Protein AF-A0A1B6VIF0-F1 (afdb_monomer_lite)

Sequence (160 aa):
MAENRFDPKDIKILSDILALVLAEPSGSAQNALEALRLRAKRNNLSGGALKNLFASLAADTGRQNAADREKQFRQRISELERELRQTQGHLRSAQGALSHTQMESRALMTEIATQRAQRPWRYITIAFGISAGLLLGIATSQFYHSLTDRPPIDRSVYFR

Structure (mmCIF, N/CA/C/O backbone):
data_AF-A0A1B6VIF0-F1
#
_entry.id   AF-A0A1B6VIF0-F1
#
loop_
_atom_site.group_PDB
_atom_site.id
_atom_site.type_symbol
_atom_site.label_atom_id
_atom_site.label_alt_id
_atom_site.label_comp_id
_atom_site.label_asym_id
_atom_site.label_entity_id
_atom_site.label_seq_id
_atom_site.pdbx_PDB_ins_code
_atom_site.Cartn_x
_atom_site.Cartn_y
_atom_site.Cartn_z
_atom_site.occupancy
_atom_site.B_iso_or_equiv
_atom_site.auth_seq_id
_atom_site.auth_comp_id
_atom_site.auth_asym_id
_atom_site.auth_atom_id
_atom_site.pdbx_PDB_model_num
ATOM 1 N N . MET A 1 1 ? -16.147 -22.220 23.103 1.00 34.97 1 MET A N 1
ATOM 2 C CA . MET A 1 1 ? -15.493 -20.960 23.513 1.00 34.97 1 MET A CA 1
ATOM 3 C C . MET A 1 1 ? -16.608 -19.980 23.823 1.00 34.97 1 MET A C 1
ATOM 5 O O . MET A 1 1 ? -17.358 -19.660 22.915 1.00 34.97 1 MET A O 1
ATOM 9 N N . ALA A 1 2 ? -16.827 -19.659 25.099 1.00 37.06 2 ALA A N 1
ATOM 10 C CA . ALA A 1 2 ? -17.984 -18.872 25.518 1.00 37.06 2 ALA A CA 1
ATOM 11 C C . ALA A 1 2 ? -17.826 -17.418 25.053 1.00 37.06 2 ALA A C 1
ATOM 13 O O . ALA A 1 2 ? -16.848 -16.751 25.392 1.00 37.06 2 ALA A O 1
ATOM 14 N N . GLU A 1 3 ? -18.779 -16.961 24.248 1.00 44.59 3 GLU A N 1
ATOM 15 C CA . GLU A 1 3 ? -18.931 -15.582 23.805 1.00 44.59 3 GLU A CA 1
ATOM 16 C C . GLU A 1 3 ? -19.293 -14.720 25.018 1.00 44.59 3 GLU A C 1
ATOM 18 O O . GLU A 1 3 ? -20.454 -14.527 25.353 1.00 44.59 3 GLU A O 1
ATOM 23 N N . ASN A 1 4 ? -18.269 -14.246 25.726 1.00 50.25 4 ASN A N 1
ATOM 24 C CA . ASN A 1 4 ? -18.413 -13.382 26.892 1.00 50.25 4 ASN A CA 1
ATOM 25 C C . ASN A 1 4 ? -18.636 -11.929 26.439 1.00 50.25 4 ASN A C 1
ATOM 27 O O . ASN A 1 4 ? -17.885 -11.032 26.819 1.00 50.25 4 ASN A O 1
ATOM 31 N N . ARG A 1 5 ? -19.619 -11.706 25.556 1.00 59.06 5 ARG A N 1
ATOM 32 C CA . ARG A 1 5 ? -20.123 -10.356 25.293 1.00 59.06 5 ARG A CA 1
ATOM 33 C C . ARG A 1 5 ? -20.908 -9.924 26.520 1.00 59.06 5 ARG A C 1
ATOM 35 O O . ARG A 1 5 ? -21.756 -10.671 27.000 1.00 59.06 5 ARG A O 1
ATOM 42 N N . PHE A 1 6 ? -20.614 -8.735 27.026 1.00 62.50 6 PHE A N 1
ATOM 43 C CA . PHE A 1 6 ? -21.397 -8.141 28.101 1.00 62.50 6 PHE A CA 1
ATOM 44 C C . PHE A 1 6 ? -22.871 -8.076 27.733 1.00 62.50 6 PHE A C 1
ATOM 46 O O . PHE A 1 6 ? -23.210 -7.687 26.611 1.00 62.50 6 PHE A O 1
ATOM 53 N N . ASP A 1 7 ? -23.739 -8.388 28.696 1.00 74.94 7 ASP A N 1
ATOM 54 C CA . ASP A 1 7 ? -25.146 -8.050 28.557 1.00 74.94 7 ASP A CA 1
ATOM 55 C C . ASP A 1 7 ? -25.237 -6.511 28.503 1.00 74.94 7 ASP A C 1
ATOM 57 O O . ASP A 1 7 ? -24.747 -5.830 29.414 1.00 74.94 7 ASP A O 1
ATOM 61 N N . PRO A 1 8 ? -25.827 -5.916 27.451 1.00 75.38 8 PRO A N 1
ATOM 62 C CA . PRO A 1 8 ? -26.030 -4.470 27.370 1.00 75.38 8 PRO A CA 1
ATOM 63 C C . PRO A 1 8 ? -26.764 -3.895 28.593 1.00 75.38 8 PRO A C 1
ATOM 65 O O . PRO A 1 8 ? -26.621 -2.708 28.895 1.00 75.38 8 PRO A O 1
ATOM 68 N N . LYS A 1 9 ? -27.515 -4.722 29.332 1.00 77.38 9 LYS A N 1
ATOM 69 C CA . LYS A 1 9 ? -28.120 -4.343 30.613 1.00 77.38 9 LYS A CA 1
ATOM 70 C C . LYS A 1 9 ? -27.078 -4.031 31.689 1.00 77.38 9 LYS A C 1
ATOM 72 O O . LYS A 1 9 ? -27.243 -3.038 32.393 1.00 77.38 9 LYS A O 1
ATOM 77 N N . ASP A 1 10 ? -26.002 -4.806 31.787 1.00 76.12 10 ASP A N 1
ATOM 78 C CA . ASP A 1 10 ? -24.970 -4.632 32.818 1.00 76.12 10 ASP A CA 1
ATOM 79 C C . ASP A 1 10 ? -24.153 -3.360 32.583 1.00 76.12 10 ASP A C 1
ATOM 81 O O . ASP A 1 10 ? -23.904 -2.595 33.516 1.00 76.12 10 ASP A O 1
ATOM 85 N N . ILE A 1 11 ? -23.809 -3.083 31.319 1.00 79.75 11 ILE A N 1
ATOM 86 C CA . ILE A 1 11 ? -23.144 -1.833 30.924 1.00 79.75 11 ILE A CA 1
ATOM 87 C C . ILE A 1 11 ? -24.036 -0.640 31.268 1.00 79.75 11 ILE A C 1
ATOM 89 O O . ILE A 1 11 ? -23.571 0.321 31.876 1.00 79.75 11 ILE A O 1
ATOM 93 N N . LYS A 1 12 ? -25.332 -0.719 30.947 1.00 81.12 12 LYS A N 1
ATOM 94 C CA . LYS A 1 12 ? -26.293 0.343 31.258 1.00 81.12 12 LYS A CA 1
ATOM 95 C C . LYS A 1 12 ? -26.394 0.608 32.759 1.00 81.12 12 LYS A C 1
ATOM 97 O O . LYS A 1 12 ? -26.412 1.764 33.169 1.00 81.12 12 LYS A O 1
ATOM 102 N N . ILE A 1 13 ? -26.430 -0.440 33.583 1.00 79.38 13 ILE A N 1
ATOM 103 C CA . ILE A 1 13 ? -26.477 -0.289 35.042 1.00 79.38 13 ILE A CA 1
ATOM 104 C C . ILE A 1 13 ? -25.197 0.381 35.561 1.00 79.38 13 ILE A C 1
ATOM 106 O O . ILE A 1 13 ? -25.278 1.268 36.410 1.00 79.38 13 ILE A O 1
ATOM 110 N N . LEU A 1 14 ? -24.029 0.011 35.030 1.00 76.19 14 LEU A N 1
ATOM 111 C CA . LEU A 1 14 ? -22.747 0.617 35.397 1.00 76.19 14 LEU A CA 1
ATOM 112 C C . LEU A 1 14 ? -22.680 2.103 35.010 1.00 76.19 14 LEU A C 1
ATOM 114 O O . LEU A 1 14 ? -22.267 2.934 35.818 1.00 76.19 14 LEU A O 1
ATOM 118 N N . SER A 1 15 ? -23.123 2.437 33.796 1.00 78.81 15 SER A N 1
ATOM 119 C CA . SER A 1 15 ? -23.189 3.810 33.291 1.00 78.81 15 SER A CA 1
ATOM 120 C C . SER A 1 15 ? -24.155 4.676 34.097 1.00 78.81 15 SER A C 1
ATOM 122 O O . SER A 1 15 ? -23.791 5.790 34.460 1.00 78.81 15 SER A O 1
ATOM 124 N N . ASP A 1 16 ? -25.340 4.164 34.440 1.00 80.69 16 ASP A N 1
ATOM 125 C CA . ASP A 1 16 ? -26.314 4.860 35.292 1.00 80.69 16 ASP A CA 1
ATOM 126 C C . ASP A 1 16 ? -25.740 5.150 36.689 1.00 80.69 16 ASP A C 1
ATOM 128 O O . ASP A 1 16 ? -25.947 6.229 37.243 1.00 80.69 16 ASP A O 1
ATOM 132 N N . ILE A 1 17 ? -25.021 4.184 37.269 1.00 77.94 17 ILE A N 1
ATOM 133 C CA . ILE A 1 17 ? -24.387 4.323 38.584 1.00 77.94 17 ILE A CA 1
ATOM 134 C C . ILE A 1 17 ? -23.262 5.366 38.541 1.00 77.94 17 ILE A C 1
ATOM 136 O O . ILE A 1 17 ? -23.188 6.216 39.425 1.00 77.94 17 ILE A O 1
ATOM 140 N N . LEU A 1 18 ? -22.406 5.333 37.516 1.00 78.12 18 LEU A N 1
ATOM 141 C CA . LEU A 1 18 ? -21.332 6.314 37.338 1.00 78.12 18 LEU A CA 1
ATOM 142 C C . LEU A 1 18 ? -21.881 7.721 37.086 1.00 78.12 18 LEU A C 1
ATOM 144 O O . LEU A 1 18 ? -21.399 8.670 37.694 1.00 78.12 18 LEU A O 1
ATOM 148 N N . ALA A 1 19 ? -22.904 7.856 36.239 1.00 82.19 19 ALA A N 1
ATOM 149 C CA . ALA A 1 19 ? -23.535 9.139 35.940 1.00 82.19 19 ALA A CA 1
ATOM 150 C C . ALA A 1 19 ? -24.130 9.789 37.195 1.00 82.19 19 ALA A C 1
ATOM 152 O O . ALA A 1 19 ? -23.977 10.989 37.393 1.00 82.19 19 ALA A O 1
ATOM 153 N N . LEU A 1 20 ? -24.750 8.991 38.067 1.00 75.69 20 LEU A N 1
ATOM 154 C CA . LEU A 1 20 ? -25.273 9.454 39.350 1.00 75.69 20 LEU A CA 1
ATOM 155 C C . LEU A 1 20 ? -24.157 9.972 40.267 1.00 75.69 20 LEU A C 1
ATOM 157 O O . LEU A 1 20 ? -24.277 11.045 40.844 1.00 75.69 20 LEU A O 1
ATOM 161 N N . VAL A 1 21 ? -23.052 9.229 40.362 1.00 74.75 21 VAL A N 1
ATOM 162 C CA . VAL A 1 21 ? -21.887 9.620 41.171 1.00 74.75 21 VAL A CA 1
ATOM 163 C C . VAL A 1 21 ? -21.220 10.889 40.635 1.00 74.75 21 VAL A C 1
ATOM 165 O O . VAL A 1 21 ? -20.750 11.702 41.420 1.00 74.75 21 VAL A O 1
ATOM 168 N N . LEU A 1 22 ? -21.188 11.068 39.313 1.00 72.62 22 LEU A N 1
ATOM 169 C CA . LEU A 1 22 ? -20.642 12.256 38.649 1.00 72.62 22 LEU A CA 1
ATOM 170 C C . LEU A 1 22 ? -21.572 13.478 38.718 1.00 72.62 22 LEU A C 1
ATOM 172 O O . LEU A 1 22 ? -21.087 14.602 38.619 1.00 72.62 22 LEU A O 1
ATOM 176 N N . ALA A 1 23 ? -22.883 13.274 38.858 1.00 75.38 23 ALA A N 1
ATOM 177 C CA . ALA A 1 23 ? -23.870 14.349 38.957 1.00 75.38 23 ALA A CA 1
ATOM 178 C C . ALA A 1 23 ? -23.936 14.982 40.358 1.00 75.38 23 ALA A C 1
ATOM 180 O O . ALA A 1 23 ? -24.406 16.112 40.494 1.00 75.38 23 ALA A O 1
ATOM 181 N N . GLU A 1 24 ? -23.478 14.276 41.394 1.00 77.50 24 GLU A N 1
ATOM 182 C CA . GLU A 1 24 ? -23.502 14.775 42.766 1.00 77.50 24 GLU A CA 1
ATOM 183 C C . GLU A 1 24 ? -22.387 15.826 42.982 1.00 77.50 24 GLU A C 1
ATOM 185 O O . GLU A 1 24 ? -21.224 15.570 42.651 1.00 77.50 24 GLU A O 1
ATOM 190 N N . PRO A 1 25 ? -22.687 17.015 43.542 1.00 71.06 25 PRO A N 1
ATOM 191 C CA . PRO A 1 25 ? -21.683 18.055 43.751 1.00 71.06 25 PRO A CA 1
ATOM 192 C C . PRO A 1 25 ? -20.569 17.593 44.703 1.00 71.06 25 PRO A C 1
ATOM 194 O O . PRO A 1 25 ? -20.808 16.917 45.711 1.00 71.06 25 PRO A O 1
ATOM 197 N N . SER A 1 26 ? -19.330 17.988 44.391 1.00 61.62 26 SER A N 1
ATOM 198 C CA . SER A 1 26 ? -18.125 17.641 45.150 1.00 61.62 26 SER A CA 1
ATOM 199 C C . SER A 1 26 ? -18.260 18.064 46.619 1.00 61.62 26 SER A C 1
ATOM 201 O O . SER A 1 26 ? -18.170 19.247 46.938 1.00 61.62 26 SER A O 1
ATOM 203 N N . GLY A 1 27 ? -18.508 17.093 47.502 1.00 6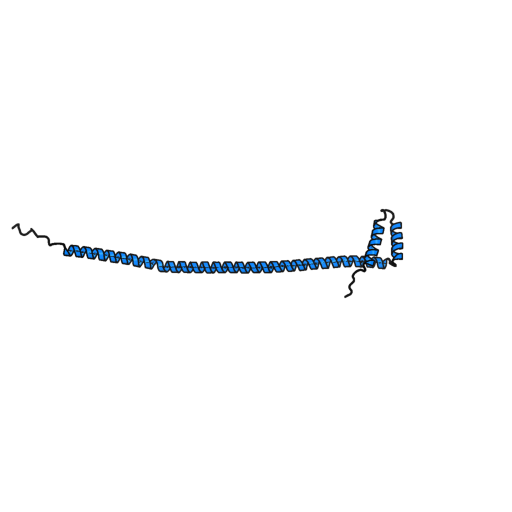4.44 27 GLY A N 1
ATOM 204 C CA . GLY A 1 27 ? -18.755 17.309 48.934 1.00 64.44 27 GLY A CA 1
ATOM 205 C C . GLY A 1 27 ? -19.833 16.398 49.533 1.00 64.44 27 GLY A C 1
ATOM 206 O O . GLY A 1 27 ? -19.830 16.178 50.740 1.00 64.44 27 GLY A O 1
ATOM 207 N N . SER A 1 28 ? -20.703 15.800 48.708 1.00 71.12 28 SER A N 1
ATOM 208 C CA . SER A 1 28 ? -21.812 14.939 49.159 1.00 71.12 28 SER A CA 1
ATOM 209 C C . SER A 1 28 ? -21.561 13.439 48.926 1.00 71.12 28 SER A C 1
ATOM 211 O O . SER A 1 28 ? -22.401 12.701 48.409 1.00 71.12 28 SER A O 1
ATOM 213 N N . ALA A 1 29 ? -20.374 12.955 49.309 1.00 71.12 29 ALA A N 1
ATOM 214 C CA . ALA A 1 29 ? -20.000 11.545 49.140 1.00 71.12 29 ALA A CA 1
ATOM 215 C C . ALA A 1 29 ? -20.984 10.580 49.832 1.00 71.12 29 ALA A C 1
ATOM 217 O O . ALA A 1 29 ? -21.199 9.465 49.359 1.00 71.12 29 ALA A O 1
ATOM 218 N N . GLN A 1 30 ? -21.619 11.028 50.919 1.00 75.06 30 GLN A N 1
ATOM 219 C CA . GLN A 1 30 ? -22.608 10.252 51.662 1.00 75.06 30 GLN A CA 1
ATOM 220 C C . GLN A 1 30 ? -23.899 10.027 50.861 1.00 75.06 30 GLN A C 1
ATOM 222 O O . GLN A 1 30 ? -24.348 8.885 50.760 1.00 75.06 30 GLN A O 1
ATOM 227 N N . ASN A 1 31 ? -24.451 11.074 50.234 1.00 77.19 31 ASN A N 1
ATOM 228 C CA . ASN A 1 31 ? -25.663 10.954 49.415 1.00 77.19 31 ASN A CA 1
ATOM 229 C C . ASN A 1 31 ? -25.394 10.124 48.160 1.00 77.19 31 ASN A C 1
ATOM 231 O O . ASN A 1 31 ? -26.187 9.245 47.821 1.00 77.19 31 ASN A O 1
ATOM 235 N N . ALA A 1 32 ? -24.240 10.339 47.519 1.00 76.25 32 ALA A N 1
ATOM 236 C CA . ALA A 1 32 ? -23.826 9.551 46.364 1.00 76.25 32 ALA A CA 1
ATOM 237 C C . ALA A 1 32 ? -23.731 8.057 46.715 1.00 76.25 32 ALA A C 1
ATOM 239 O O . ALA A 1 32 ? -24.225 7.218 45.962 1.00 76.25 32 ALA A O 1
ATOM 240 N N . LEU A 1 33 ? -23.152 7.715 47.875 1.00 76.88 33 LEU A N 1
ATOM 241 C CA . LEU A 1 33 ? -23.022 6.335 48.349 1.00 76.88 33 LEU A CA 1
ATOM 242 C C . LEU A 1 33 ? -24.383 5.704 48.676 1.00 76.88 33 LEU A C 1
ATOM 244 O O . LEU A 1 33 ? -24.621 4.542 48.339 1.00 76.88 33 LEU A O 1
ATOM 248 N N . GLU A 1 34 ? -25.277 6.445 49.329 1.00 81.88 34 GLU A N 1
ATOM 249 C CA . GLU A 1 34 ? -26.619 5.970 49.668 1.00 81.88 34 GLU A CA 1
ATOM 250 C C . GLU A 1 34 ? -27.450 5.706 48.407 1.00 81.88 34 GLU A C 1
ATOM 252 O O . GLU A 1 34 ? -28.064 4.642 48.272 1.00 81.88 34 GLU A O 1
ATOM 257 N N . ALA A 1 35 ? -27.379 6.608 47.429 1.00 79.50 35 ALA A N 1
ATOM 258 C CA . ALA A 1 35 ? -28.050 6.459 46.148 1.00 79.50 35 ALA A CA 1
ATOM 259 C C . ALA A 1 35 ? -27.473 5.283 45.330 1.00 79.50 35 ALA A C 1
ATOM 261 O O . ALA A 1 35 ? -28.229 4.488 44.758 1.00 79.50 35 ALA A O 1
ATOM 262 N N . LEU A 1 36 ? -26.149 5.085 45.369 1.00 79.69 36 LEU A N 1
ATOM 263 C CA . LEU A 1 36 ? -25.458 3.898 44.847 1.00 79.69 36 LEU A CA 1
ATOM 264 C C . LEU A 1 36 ? -25.994 2.611 45.476 1.00 79.69 36 LEU A C 1
ATOM 266 O O . LEU A 1 36 ? -26.321 1.651 44.776 1.00 79.69 36 LEU A O 1
ATOM 270 N N . ARG A 1 37 ? -26.112 2.590 46.806 1.00 81.44 37 ARG A N 1
ATOM 271 C CA . ARG A 1 37 ? -26.553 1.424 47.579 1.00 81.44 37 ARG A CA 1
ATOM 272 C C . ARG A 1 37 ? -28.015 1.088 47.290 1.00 81.44 37 ARG A C 1
ATOM 274 O O . ARG A 1 37 ? -28.344 -0.084 47.101 1.00 81.44 37 ARG A O 1
ATOM 281 N N . LEU A 1 38 ? -28.874 2.103 47.184 1.00 84.44 38 LEU A N 1
ATOM 282 C CA . LEU A 1 38 ? -30.279 1.966 46.799 1.00 84.44 38 LEU A CA 1
ATOM 283 C C . LEU A 1 38 ? -30.416 1.384 45.383 1.00 84.44 38 LEU A C 1
ATOM 285 O O . LEU A 1 38 ? -31.201 0.461 45.153 1.00 84.44 38 LEU A O 1
ATOM 289 N N . ARG A 1 39 ? -29.620 1.883 44.431 1.00 79.62 39 ARG A N 1
ATOM 290 C CA . ARG A 1 39 ? -29.624 1.428 43.034 1.00 79.62 39 ARG A CA 1
ATOM 291 C C . ARG A 1 39 ? -29.068 0.011 42.892 1.00 79.62 39 ARG A C 1
ATOM 293 O O . ARG A 1 39 ? -29.646 -0.789 42.160 1.00 79.62 39 ARG A O 1
ATOM 300 N N . ALA A 1 40 ? -27.999 -0.320 43.612 1.00 81.94 40 ALA A N 1
ATOM 301 C CA . ALA A 1 40 ? -27.443 -1.669 43.656 1.00 81.94 40 ALA A CA 1
ATOM 302 C C . ALA A 1 40 ? -28.461 -2.665 44.232 1.00 81.94 40 ALA A C 1
ATOM 304 O O . ALA A 1 40 ? -28.701 -3.710 43.633 1.00 81.94 40 ALA A O 1
ATOM 305 N N . LYS A 1 41 ? -29.152 -2.294 45.320 1.00 84.62 41 LYS A N 1
ATOM 306 C CA . LYS A 1 41 ? -30.228 -3.099 45.918 1.00 84.62 41 LYS A CA 1
ATOM 307 C C . LYS A 1 41 ? -31.393 -3.316 44.948 1.00 84.62 41 LYS A C 1
ATOM 309 O O . LYS A 1 41 ? -31.861 -4.439 44.810 1.00 84.62 41 LYS A O 1
ATOM 314 N N . ARG A 1 42 ? -31.825 -2.272 44.231 1.00 86.12 42 ARG A N 1
ATOM 315 C CA . ARG A 1 42 ? -32.886 -2.361 43.210 1.00 86.12 42 ARG A CA 1
ATOM 316 C C . ARG A 1 42 ? -32.524 -3.299 42.051 1.00 86.12 42 ARG A C 1
ATOM 318 O O . ARG A 1 42 ? -33.421 -3.883 41.455 1.00 86.12 42 ARG A O 1
ATOM 325 N N . ASN A 1 43 ? -31.236 -3.441 41.743 1.00 82.06 43 ASN A N 1
ATOM 326 C CA . ASN A 1 43 ? -30.738 -4.307 40.673 1.00 82.06 43 ASN A CA 1
ATOM 327 C C . ASN A 1 43 ? -30.135 -5.630 41.186 1.00 82.06 43 ASN A C 1
ATOM 329 O O . ASN A 1 43 ? -29.500 -6.335 40.411 1.00 82.06 43 ASN A O 1
ATOM 333 N N . ASN A 1 44 ? -30.313 -5.979 42.469 1.00 83.75 44 ASN A N 1
ATOM 334 C CA . ASN A 1 44 ? -29.732 -7.177 43.099 1.00 83.75 44 ASN A CA 1
ATOM 335 C C . ASN A 1 44 ? -28.206 -7.323 42.909 1.00 83.75 44 ASN A C 1
ATOM 337 O O . ASN A 1 44 ? -27.674 -8.432 42.860 1.00 83.75 44 ASN A O 1
ATOM 341 N N . LEU A 1 45 ? -27.484 -6.205 42.822 1.00 81.44 45 LEU A N 1
ATOM 342 C CA . LEU A 1 45 ? -26.034 -6.192 42.645 1.00 81.44 45 LEU A CA 1
ATOM 343 C C . LEU A 1 45 ? -25.323 -6.118 43.997 1.00 81.44 45 LEU A C 1
ATOM 345 O O . LEU A 1 45 ? -25.522 -5.188 44.779 1.00 81.44 45 LEU A O 1
ATOM 349 N N . SER A 1 46 ? -24.454 -7.094 44.260 1.00 83.62 46 SER A N 1
ATOM 3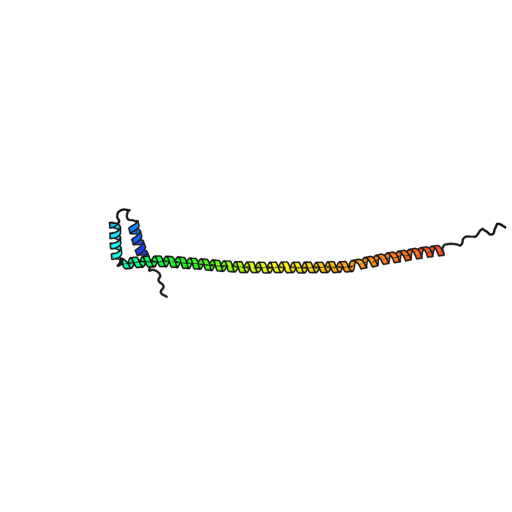50 C CA . SER A 1 46 ? -23.543 -7.074 45.406 1.00 83.62 46 SER A CA 1
ATOM 351 C C . SER A 1 46 ? -22.253 -6.320 45.070 1.00 83.62 46 SER A C 1
ATOM 353 O O . SER A 1 46 ? -21.873 -6.205 43.905 1.00 83.62 46 SER A O 1
ATOM 355 N N . GLY A 1 47 ? -21.524 -5.848 46.088 1.00 80.50 47 GLY A N 1
ATOM 356 C CA . GLY A 1 47 ? -20.230 -5.182 45.876 1.00 80.50 47 GLY A CA 1
ATOM 357 C C . GLY A 1 47 ? -19.201 -6.069 45.157 1.00 80.50 47 GLY A C 1
ATOM 358 O O . GLY A 1 47 ? -18.433 -5.580 44.332 1.00 80.50 47 GLY A O 1
ATOM 359 N N . GLY A 1 48 ? -19.231 -7.385 45.404 1.00 82.69 48 GLY A N 1
ATOM 360 C CA . GLY A 1 48 ? -18.396 -8.356 44.691 1.00 82.69 48 GLY A CA 1
ATOM 361 C C . GLY A 1 48 ? -18.792 -8.513 43.220 1.00 82.69 48 GLY A C 1
ATOM 362 O O . GLY A 1 48 ? -17.922 -8.517 42.352 1.00 82.69 48 GLY A O 1
ATOM 363 N N . ALA A 1 49 ? -20.096 -8.564 42.926 1.00 81.94 49 ALA A N 1
ATOM 364 C CA . ALA A 1 49 ? -20.594 -8.603 41.552 1.00 81.94 49 ALA A CA 1
ATOM 365 C C . ALA A 1 49 ? -20.199 -7.334 40.782 1.00 81.94 49 ALA A C 1
ATOM 367 O O . ALA A 1 49 ? -19.687 -7.417 39.671 1.00 81.94 49 ALA A O 1
ATOM 368 N N . LEU A 1 50 ? -20.339 -6.168 41.412 1.00 81.56 50 LEU A N 1
ATOM 369 C CA . LEU A 1 50 ? -19.996 -4.874 40.826 1.00 81.56 50 LEU A CA 1
ATOM 370 C C . LEU A 1 50 ? -18.492 -4.765 40.518 1.00 81.56 50 LEU A C 1
ATOM 372 O O . LEU A 1 50 ? -18.108 -4.344 39.428 1.00 81.56 50 LEU A O 1
ATOM 376 N N . LYS A 1 51 ? -17.630 -5.236 41.431 1.00 84.00 51 LYS A N 1
ATOM 377 C CA . LYS A 1 51 ? -16.178 -5.334 41.205 1.00 84.00 51 LYS A CA 1
ATOM 378 C C . LYS A 1 51 ? -15.842 -6.243 40.020 1.00 84.00 51 LYS A C 1
ATOM 380 O O . LYS A 1 51 ? -14.986 -5.894 39.210 1.00 84.00 51 LYS A O 1
ATOM 385 N N . ASN A 1 52 ? -16.516 -7.386 39.909 1.00 83.56 52 ASN A N 1
ATOM 386 C CA . ASN A 1 52 ? -16.299 -8.328 38.813 1.00 83.56 52 ASN A CA 1
ATOM 387 C C . ASN A 1 52 ? -16.754 -7.754 37.464 1.00 83.56 52 ASN A C 1
ATOM 389 O O . ASN A 1 52 ? -16.058 -7.949 36.471 1.00 83.56 52 ASN A O 1
ATOM 393 N N . LEU A 1 53 ? -17.854 -6.994 37.431 1.00 82.50 53 LEU A N 1
ATOM 394 C CA . LEU A 1 53 ? -18.304 -6.285 36.228 1.00 82.50 53 LEU A CA 1
ATOM 395 C C . LEU A 1 53 ? -17.261 -5.265 35.756 1.00 82.50 53 LEU A C 1
ATOM 397 O O . LEU A 1 53 ? -16.888 -5.278 34.585 1.00 82.50 53 LEU A O 1
ATOM 401 N N . PHE A 1 54 ? -16.716 -4.449 36.664 1.00 82.44 54 PHE A N 1
ATOM 402 C CA . PHE A 1 54 ? -15.639 -3.506 36.335 1.00 82.44 54 PHE A CA 1
ATOM 403 C C . PHE A 1 54 ? -14.356 -4.205 35.866 1.00 82.44 54 PHE A C 1
ATOM 405 O O . PHE A 1 54 ? -13.767 -3.800 34.863 1.00 82.44 54 PHE A O 1
ATOM 412 N N . ALA A 1 55 ? -13.925 -5.258 36.566 1.00 84.12 55 ALA A N 1
ATOM 413 C CA . ALA A 1 55 ? -12.723 -6.011 36.210 1.00 84.12 55 ALA A CA 1
ATOM 414 C C . ALA A 1 55 ? -12.859 -6.674 34.832 1.00 84.12 55 ALA A C 1
ATO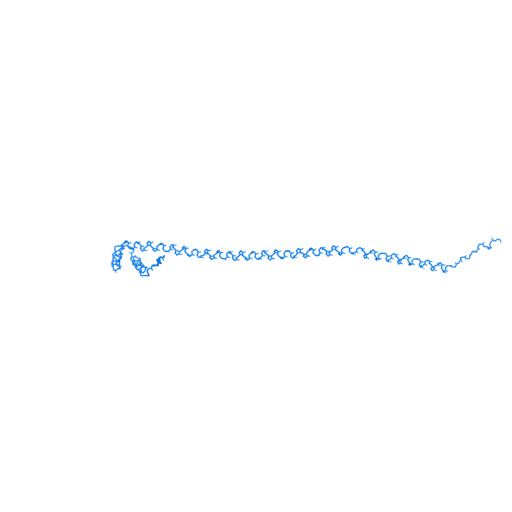M 416 O O . ALA A 1 55 ? -11.933 -6.636 34.020 1.00 84.12 55 ALA A O 1
ATOM 417 N N . SER A 1 56 ? -14.035 -7.235 34.551 1.00 80.88 56 SER A N 1
ATOM 418 C CA . SER A 1 56 ? -14.352 -7.809 33.251 1.00 80.88 56 SER A CA 1
ATOM 419 C C . SER A 1 56 ? -14.340 -6.722 32.169 1.00 80.88 56 SER A C 1
ATOM 421 O O . SER A 1 56 ? -13.786 -6.943 31.093 1.00 80.88 56 SER A O 1
ATOM 423 N N . LEU A 1 57 ? -14.944 -5.551 32.425 1.00 79.06 57 LEU A N 1
ATOM 424 C CA . LEU A 1 57 ? -15.065 -4.480 31.428 1.00 79.06 57 LEU A CA 1
ATOM 425 C C . LEU A 1 57 ? -13.685 -3.945 31.034 1.00 79.06 57 LEU A C 1
ATOM 427 O O . LEU A 1 57 ? -13.394 -3.786 29.853 1.00 79.06 57 LEU A O 1
ATOM 431 N N . ALA A 1 58 ? -12.801 -3.748 32.016 1.00 78.75 58 ALA A N 1
ATOM 432 C CA . ALA A 1 58 ? -11.416 -3.355 31.770 1.00 78.75 58 ALA A CA 1
ATOM 433 C C . ALA A 1 58 ? -10.656 -4.391 30.919 1.00 78.75 58 ALA A C 1
ATOM 435 O O . ALA A 1 58 ? -9.902 -4.023 30.015 1.00 78.75 58 ALA A O 1
ATOM 436 N N . ALA A 1 59 ? -10.873 -5.685 31.177 1.00 80.12 59 ALA A N 1
ATOM 437 C CA . ALA A 1 59 ? -10.252 -6.758 30.408 1.00 80.12 59 ALA A CA 1
ATOM 438 C C . ALA A 1 59 ? -10.751 -6.803 28.953 1.00 80.12 59 ALA A C 1
ATOM 440 O O . ALA A 1 59 ? -9.958 -7.054 28.044 1.00 80.12 59 ALA A O 1
ATOM 441 N N . ASP A 1 60 ? -12.036 -6.537 28.715 1.00 76.31 60 ASP A N 1
ATOM 442 C CA . ASP A 1 60 ? -12.610 -6.549 27.368 1.00 76.31 60 ASP A CA 1
ATOM 443 C C . ASP A 1 60 ? -12.177 -5.345 26.532 1.00 76.31 60 ASP A C 1
ATOM 445 O O . ASP A 1 60 ? -11.769 -5.523 25.388 1.00 76.31 60 ASP A O 1
ATOM 449 N N . THR A 1 61 ? -12.111 -4.145 27.118 1.00 75.81 61 THR A N 1
ATOM 450 C CA . THR A 1 61 ? -11.507 -2.978 26.453 1.00 75.81 61 THR A CA 1
ATOM 451 C C . THR A 1 61 ? -10.065 -3.278 26.025 1.00 75.81 61 THR A C 1
ATOM 453 O O . THR A 1 61 ? -9.647 -2.935 24.919 1.00 75.81 61 THR A O 1
ATOM 456 N N . GLY A 1 62 ? -9.303 -3.992 26.862 1.00 77.69 62 GLY A N 1
ATOM 457 C CA . GLY A 1 62 ? -7.964 -4.473 26.514 1.00 77.69 62 GLY A CA 1
ATOM 458 C C . GLY A 1 62 ? -7.950 -5.436 25.319 1.00 77.69 62 GLY A C 1
ATOM 459 O O . GLY A 1 62 ? -7.081 -5.321 24.451 1.00 77.69 62 GLY A O 1
ATOM 460 N N . ARG A 1 63 ? -8.924 -6.353 25.239 1.00 78.94 63 ARG A N 1
ATOM 461 C CA . ARG A 1 63 ? -9.068 -7.317 24.132 1.00 78.94 63 ARG A CA 1
ATOM 462 C C . ARG A 1 63 ? -9.516 -6.660 22.833 1.00 78.94 63 ARG A C 1
ATOM 464 O O . ARG A 1 63 ? -8.943 -6.973 21.794 1.00 78.94 63 ARG A O 1
ATOM 471 N N . GLN A 1 64 ? -10.476 -5.740 22.881 1.00 77.81 64 GLN A N 1
ATOM 472 C CA . GLN A 1 64 ? -10.931 -4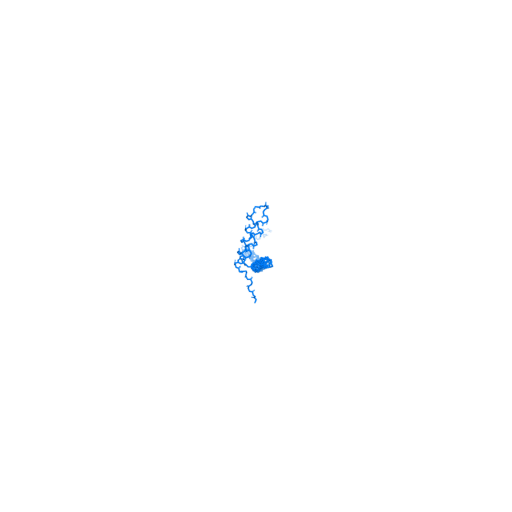.984 21.711 1.00 77.81 64 GLN A CA 1
ATOM 473 C C . GLN A 1 64 ? -9.771 -4.173 21.116 1.00 77.81 64 GLN A C 1
ATOM 475 O O . GLN A 1 64 ? -9.440 -4.329 19.943 1.00 77.81 64 GLN A O 1
ATOM 480 N N . ASN A 1 65 ? -9.030 -3.452 21.963 1.00 82.94 65 ASN A N 1
ATOM 481 C CA . ASN A 1 65 ? -7.838 -2.711 21.545 1.00 82.94 65 ASN A CA 1
ATOM 482 C C . ASN A 1 65 ? -6.719 -3.611 20.991 1.00 82.94 65 ASN A C 1
ATOM 484 O O . ASN A 1 65 ? -5.907 -3.171 20.176 1.00 82.94 65 ASN A O 1
ATOM 488 N N . ALA A 1 66 ? -6.596 -4.853 21.465 1.00 82.81 66 ALA A N 1
ATOM 489 C CA . ALA A 1 66 ? -5.639 -5.814 20.919 1.00 82.81 66 ALA A CA 1
ATOM 490 C C . ALA A 1 66 ? -6.090 -6.345 19.550 1.00 82.81 66 ALA A C 1
ATOM 492 O O . ALA A 1 66 ? -5.285 -6.380 18.622 1.00 82.81 66 ALA A O 1
ATOM 493 N N . ALA A 1 67 ? -7.372 -6.685 19.405 1.00 84.50 67 ALA A N 1
ATOM 494 C CA . ALA A 1 67 ? -7.950 -7.169 18.156 1.00 84.50 67 ALA A CA 1
ATOM 495 C C . ALA A 1 67 ? -7.900 -6.109 17.045 1.00 84.50 67 ALA A C 1
ATOM 497 O O . ALA A 1 67 ? -7.582 -6.425 15.899 1.00 84.50 67 ALA A O 1
ATOM 498 N N . ASP A 1 68 ? -8.159 -4.843 17.371 1.00 86.81 68 ASP A N 1
ATOM 499 C CA . ASP A 1 68 ? -8.084 -3.755 16.394 1.00 86.81 68 ASP A CA 1
ATOM 500 C C . ASP A 1 68 ? -6.641 -3.463 15.973 1.00 86.81 68 ASP A C 1
ATOM 502 O O . ASP A 1 68 ? -6.370 -3.281 14.783 1.00 86.81 68 ASP A O 1
ATOM 506 N N . ARG A 1 69 ? -5.685 -3.527 16.911 1.00 87.56 69 ARG A N 1
ATOM 507 C CA . ARG A 1 69 ? -4.252 -3.462 16.581 1.00 87.56 69 ARG A CA 1
ATOM 508 C C . ARG A 1 69 ? -3.822 -4.621 15.687 1.00 87.56 69 ARG A C 1
ATOM 510 O O . ARG A 1 69 ? -3.102 -4.405 14.717 1.00 87.56 69 ARG A O 1
ATOM 517 N N . GLU A 1 70 ? -4.284 -5.837 15.963 1.00 92.88 70 GLU A N 1
ATOM 518 C CA . GLU A 1 70 ? -3.985 -7.001 15.126 1.00 92.88 70 GLU A CA 1
ATOM 519 C C . GLU A 1 70 ? -4.525 -6.829 13.700 1.00 92.88 70 GLU A C 1
ATOM 521 O O . GLU A 1 70 ? -3.807 -7.089 12.732 1.00 92.88 70 GLU A O 1
ATOM 526 N N . LYS A 1 71 ? -5.758 -6.332 13.544 1.00 92.50 71 LYS A N 1
ATOM 527 C CA . LYS A 1 71 ? -6.329 -6.020 12.225 1.00 92.50 71 LYS A CA 1
ATOM 528 C C . LYS A 1 71 ? -5.500 -4.976 11.480 1.00 92.50 71 LYS A C 1
ATOM 530 O O . LYS A 1 71 ? -5.205 -5.183 10.305 1.00 92.50 71 LYS A O 1
ATOM 535 N N . GLN A 1 72 ? -5.081 -3.904 12.155 1.00 93.12 72 GLN A N 1
ATOM 536 C CA . GLN A 1 72 ? -4.213 -2.885 11.558 1.00 93.12 72 GLN A CA 1
ATOM 537 C C . GLN A 1 72 ? -2.870 -3.472 11.109 1.00 93.12 72 GLN A C 1
ATOM 539 O O . GLN A 1 72 ? -2.404 -3.168 10.012 1.00 93.12 72 GLN A O 1
ATOM 544 N N . PHE A 1 73 ? -2.256 -4.348 11.910 1.00 92.25 73 PHE A N 1
ATOM 545 C CA . PHE A 1 73 ? -1.016 -5.014 11.512 1.00 92.25 73 PHE A CA 1
ATOM 546 C C . PHE A 1 73 ? -1.215 -5.935 10.310 1.00 92.25 73 PHE A C 1
ATOM 548 O O . PHE A 1 73 ? -0.413 -5.893 9.381 1.00 92.25 73 PHE A O 1
ATOM 555 N N . ARG A 1 74 ? -2.300 -6.715 10.273 1.00 94.62 74 ARG A N 1
ATOM 556 C CA . ARG A 1 74 ? -2.629 -7.574 9.124 1.00 94.62 74 ARG A CA 1
ATOM 557 C C . ARG A 1 74 ? -2.847 -6.761 7.846 1.00 94.62 74 ARG A C 1
ATOM 559 O O . ARG A 1 74 ? -2.360 -7.157 6.791 1.00 94.62 74 ARG A O 1
ATOM 566 N N . GLN A 1 75 ? -3.525 -5.616 7.943 1.00 95.25 75 GLN A N 1
ATOM 567 C CA . GLN A 1 75 ? -3.707 -4.699 6.815 1.00 95.25 75 GLN A CA 1
ATOM 568 C C . GLN A 1 75 ? -2.364 -4.162 6.315 1.00 95.25 75 GLN A C 1
ATOM 570 O O . GLN A 1 75 ? -2.058 -4.323 5.134 1.00 95.25 75 GLN A O 1
ATOM 575 N N . ARG A 1 76 ? -1.516 -3.650 7.215 1.00 94.81 76 ARG A N 1
ATOM 576 C CA . ARG A 1 76 ? -0.172 -3.168 6.860 1.00 94.81 76 ARG A CA 1
ATOM 577 C C . ARG A 1 76 ? 0.680 -4.250 6.206 1.00 94.81 76 ARG A C 1
ATOM 579 O O . ARG A 1 76 ? 1.304 -3.989 5.189 1.00 94.81 76 ARG A O 1
ATOM 586 N N . ILE A 1 77 ? 0.679 -5.471 6.740 1.00 96.12 77 ILE A N 1
ATOM 587 C CA . ILE A 1 77 ? 1.411 -6.594 6.134 1.00 96.12 77 ILE A CA 1
ATOM 588 C C . ILE A 1 77 ? 0.915 -6.841 4.705 1.00 96.12 77 ILE A C 1
ATOM 590 O O . ILE A 1 77 ? 1.726 -6.956 3.792 1.00 96.12 77 ILE A O 1
ATOM 594 N N . SER A 1 78 ? -0.403 -6.851 4.487 1.00 95.81 78 SER A N 1
ATOM 595 C CA . SER A 1 78 ? -0.965 -7.061 3.148 1.00 95.81 78 SER A CA 1
ATOM 596 C C . SER A 1 78 ? -0.629 -5.936 2.160 1.00 95.81 78 SER A C 1
ATOM 598 O O . SER A 1 78 ? -0.457 -6.192 0.969 1.00 95.81 78 SER A O 1
ATOM 600 N N . GLU A 1 79 ? -0.511 -4.697 2.640 1.00 96.62 79 GLU A N 1
ATOM 601 C CA . GLU A 1 79 ? -0.078 -3.549 1.840 1.00 96.62 79 GLU A CA 1
ATOM 602 C C . GLU A 1 79 ? 1.403 -3.663 1.476 1.00 96.62 79 GLU A C 1
ATOM 604 O O . GLU A 1 79 ? 1.741 -3.594 0.294 1.00 96.62 79 GLU A O 1
ATOM 609 N N . LEU A 1 80 ? 2.263 -3.951 2.459 1.00 95.81 80 LEU A N 1
ATOM 610 C CA . LEU A 1 80 ? 3.694 -4.164 2.239 1.00 95.81 80 LEU A CA 1
ATOM 611 C C . LEU A 1 80 ? 3.948 -5.318 1.261 1.00 95.81 80 LEU A C 1
ATOM 613 O O . LEU A 1 80 ? 4.796 -5.209 0.380 1.00 95.81 80 LEU A O 1
ATOM 617 N N . GLU A 1 81 ? 3.199 -6.418 1.356 1.00 96.12 81 GLU A N 1
ATOM 618 C CA . GLU A 1 81 ? 3.317 -7.530 0.409 1.00 96.12 81 GLU A CA 1
ATOM 619 C C . GLU A 1 81 ? 2.946 -7.130 -1.024 1.00 96.12 81 GLU A C 1
ATOM 621 O O . GLU A 1 81 ? 3.563 -7.610 -1.981 1.00 96.12 81 GLU A O 1
ATOM 626 N N . ARG A 1 82 ? 1.938 -6.267 -1.201 1.00 96.38 82 ARG A N 1
ATOM 627 C CA . ARG A 1 82 ? 1.559 -5.754 -2.527 1.00 96.38 82 ARG A CA 1
ATOM 628 C C . ARG A 1 82 ? 2.649 -4.854 -3.091 1.00 96.38 82 ARG A C 1
ATOM 630 O O . ARG A 1 82 ? 3.016 -5.023 -4.252 1.00 96.38 82 ARG A O 1
ATOM 637 N N . GLU A 1 83 ? 3.194 -3.964 -2.272 1.00 96.56 83 GLU A N 1
ATOM 638 C CA . GLU A 1 83 ? 4.293 -3.076 -2.656 1.00 96.56 83 GLU A CA 1
ATOM 639 C C . GLU A 1 83 ? 5.554 -3.872 -3.033 1.00 96.56 83 GLU A C 1
ATOM 641 O O . GLU A 1 83 ? 6.196 -3.607 -4.052 1.00 96.56 83 GLU A O 1
ATOM 646 N N . LEU A 1 84 ? 5.868 -4.934 -2.288 1.00 96.38 84 LEU A N 1
ATOM 647 C CA . LEU A 1 84 ? 6.999 -5.815 -2.581 1.00 96.38 84 LEU A CA 1
ATOM 648 C C . LEU A 1 84 ? 6.815 -6.535 -3.930 1.00 96.38 84 LEU A C 1
ATOM 650 O O . LEU A 1 84 ? 7.735 -6.600 -4.745 1.00 96.38 84 LEU A O 1
ATOM 654 N N . ARG A 1 85 ? 5.602 -7.014 -4.232 1.00 95.38 85 ARG A N 1
ATOM 655 C CA . ARG A 1 85 ? 5.299 -7.607 -5.549 1.00 95.38 85 ARG A CA 1
ATOM 656 C C . ARG A 1 85 ? 5.409 -6.584 -6.683 1.00 95.38 85 ARG A C 1
ATOM 658 O O . ARG A 1 85 ? 5.924 -6.919 -7.749 1.00 95.38 85 ARG A O 1
ATOM 665 N N . GLN A 1 86 ? 4.957 -5.350 -6.464 1.00 95.25 86 GLN A N 1
ATOM 666 C CA . GLN A 1 86 ? 5.058 -4.271 -7.452 1.00 95.25 86 GLN A CA 1
ATOM 667 C C . GLN A 1 86 ? 6.517 -3.899 -7.731 1.00 95.25 86 GLN A C 1
ATOM 669 O O . GLN A 1 86 ? 6.936 -3.866 -8.887 1.00 95.25 86 GLN A O 1
ATOM 674 N N . THR A 1 87 ? 7.318 -3.697 -6.685 1.00 94.50 87 THR A N 1
ATOM 675 C CA . THR A 1 87 ? 8.747 -3.366 -6.814 1.00 94.50 87 THR A CA 1
ATOM 676 C C . THR A 1 87 ? 9.540 -4.488 -7.484 1.00 94.50 87 THR A C 1
ATOM 678 O O . THR A 1 87 ? 10.361 -4.218 -8.361 1.00 94.50 87 THR A O 1
ATOM 681 N N . GLN A 1 88 ? 9.246 -5.756 -7.178 1.00 95.44 88 GLN A N 1
ATOM 682 C CA . GLN A 1 88 ? 9.811 -6.898 -7.908 1.00 95.44 88 GLN A CA 1
ATOM 683 C C . GLN A 1 88 ? 9.421 -6.901 -9.392 1.00 95.44 88 GLN A C 1
ATOM 685 O O . GLN A 1 88 ? 10.260 -7.197 -10.246 1.00 95.44 88 GLN A O 1
ATOM 690 N N . GLY A 1 89 ? 8.172 -6.555 -9.717 1.00 94.56 89 GLY A N 1
ATOM 691 C CA . GLY A 1 89 ? 7.720 -6.385 -11.099 1.00 94.56 89 GLY A CA 1
ATOM 692 C C . GLY A 1 89 ? 8.504 -5.295 -11.832 1.00 94.56 89 GLY A C 1
ATOM 693 O O . GLY A 1 89 ? 9.013 -5.532 -12.930 1.00 94.56 89 GLY A O 1
ATOM 694 N N . HIS A 1 90 ? 8.689 -4.138 -11.191 1.00 94.44 90 HIS A N 1
ATOM 695 C CA . HIS A 1 90 ? 9.480 -3.036 -11.738 1.00 94.44 90 HIS A CA 1
ATOM 696 C C . HIS A 1 90 ? 10.937 -3.431 -11.977 1.00 94.44 90 HIS A C 1
ATOM 698 O O . HIS A 1 90 ? 11.458 -3.192 -13.066 1.00 94.44 90 HIS A O 1
ATO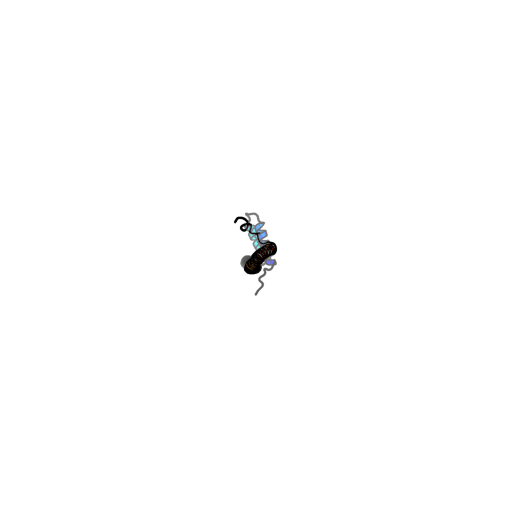M 704 N N . LEU A 1 91 ? 11.577 -4.112 -11.023 1.00 94.06 91 LEU A N 1
ATOM 705 C CA . LEU A 1 91 ? 12.944 -4.607 -11.197 1.00 94.06 91 LEU A CA 1
ATOM 706 C C . LEU A 1 91 ? 13.064 -5.561 -12.387 1.00 94.06 91 LEU A C 1
ATOM 708 O O . LEU A 1 91 ? 13.977 -5.403 -13.195 1.00 94.06 91 LEU A O 1
ATOM 712 N N . ARG A 1 92 ? 12.123 -6.499 -12.551 1.00 93.38 92 ARG A N 1
ATOM 713 C CA . ARG A 1 92 ? 12.109 -7.400 -13.715 1.00 93.38 92 ARG A CA 1
ATOM 714 C C . ARG A 1 92 ? 11.941 -6.637 -15.027 1.00 93.38 92 ARG A C 1
ATOM 716 O O . ARG A 1 92 ? 12.649 -6.932 -15.985 1.00 93.38 92 ARG A O 1
ATOM 723 N N . SER A 1 93 ? 11.056 -5.638 -15.072 1.00 93.12 93 SER A N 1
ATOM 724 C CA . SER A 1 93 ? 10.889 -4.808 -16.273 1.00 93.12 93 SER A CA 1
ATOM 725 C C . SER A 1 93 ? 12.136 -3.980 -16.596 1.00 93.12 93 SER A C 1
ATOM 727 O O . SER A 1 93 ? 12.547 -3.929 -17.752 1.00 93.12 93 SER A O 1
ATOM 729 N N . ALA A 1 94 ? 12.788 -3.401 -15.584 1.00 93.69 94 ALA A N 1
ATOM 730 C CA . ALA A 1 94 ? 14.003 -2.613 -15.759 1.00 93.69 94 ALA A CA 1
ATOM 731 C C . ALA A 1 94 ? 15.176 -3.488 -16.223 1.00 93.69 94 ALA A C 1
ATOM 733 O O . ALA A 1 94 ? 15.897 -3.119 -17.147 1.00 93.69 94 ALA A O 1
ATOM 734 N N . GLN A 1 95 ? 15.334 -4.679 -15.637 1.00 93.88 95 GLN A N 1
ATOM 735 C CA . GLN A 1 95 ? 16.312 -5.671 -16.090 1.00 93.88 95 GLN A CA 1
ATOM 736 C C . GLN A 1 95 ? 16.045 -6.106 -17.537 1.00 93.88 95 GLN A C 1
ATOM 738 O O . GLN A 1 95 ? 16.981 -6.182 -18.332 1.00 93.88 95 GLN A O 1
ATOM 743 N N . GLY A 1 96 ? 14.778 -6.330 -17.898 1.00 94.06 96 GLY A N 1
ATOM 744 C CA . GLY A 1 96 ? 14.371 -6.626 -19.271 1.00 94.06 96 GLY A CA 1
ATOM 745 C C . GLY A 1 96 ? 14.761 -5.511 -20.244 1.00 94.06 96 GLY A C 1
ATOM 746 O O . GLY A 1 96 ? 15.431 -5.776 -21.241 1.00 94.06 96 GLY A O 1
ATOM 747 N N . ALA A 1 97 ? 14.435 -4.259 -19.919 1.00 93.00 97 ALA A N 1
ATOM 748 C CA . ALA A 1 97 ? 14.796 -3.099 -20.734 1.00 93.00 97 ALA A CA 1
ATOM 749 C C . ALA A 1 97 ? 16.318 -2.966 -20.913 1.00 93.00 97 ALA A C 1
ATOM 751 O O . ALA A 1 97 ? 16.795 -2.820 -22.036 1.00 93.00 97 ALA A O 1
ATOM 752 N N . LEU A 1 98 ? 17.094 -3.113 -19.833 1.00 93.25 98 LEU A N 1
ATOM 753 C CA . LEU A 1 98 ? 18.558 -3.094 -19.898 1.00 93.25 98 LEU A CA 1
ATOM 754 C C . LEU A 1 98 ? 19.109 -4.207 -20.792 1.00 93.25 98 LEU A C 1
ATOM 756 O O . LEU A 1 98 ? 20.017 -3.962 -21.585 1.00 93.25 98 LEU A O 1
ATOM 760 N N . SER A 1 99 ? 18.562 -5.420 -20.687 1.00 93.81 99 SER A N 1
ATOM 761 C CA . SER A 1 99 ? 18.994 -6.542 -21.523 1.00 93.81 99 SER A CA 1
ATOM 762 C C . SER A 1 99 ? 18.728 -6.281 -23.007 1.00 93.81 99 SER A C 1
ATOM 764 O O . SER A 1 99 ? 19.599 -6.544 -23.836 1.00 93.81 99 SER A O 1
ATOM 766 N N . HIS A 1 100 ? 17.584 -5.672 -23.334 1.00 92.00 100 HIS A N 1
ATOM 767 C CA . HIS A 1 100 ? 17.244 -5.282 -24.698 1.00 92.00 100 HIS A CA 1
ATOM 768 C C . HIS A 1 100 ? 18.232 -4.243 -25.240 1.00 92.00 100 HIS A C 1
ATOM 770 O O . HIS A 1 100 ? 18.821 -4.444 -26.300 1.00 92.00 100 HIS A O 1
ATOM 776 N N . THR A 1 101 ? 18.496 -3.175 -24.482 1.00 91.69 101 THR A N 1
ATOM 777 C CA . THR A 1 101 ? 19.469 -2.143 -24.875 1.00 91.69 101 THR A CA 1
ATOM 778 C C . THR A 1 101 ? 20.880 -2.715 -25.036 1.00 91.69 101 THR A C 1
ATOM 780 O O . THR A 1 101 ? 21.602 -2.342 -25.960 1.00 91.69 101 THR A O 1
ATOM 783 N N . GLN A 1 102 ? 21.293 -3.653 -24.176 1.00 93.12 102 GLN A N 1
ATOM 784 C CA . GLN A 1 102 ? 22.584 -4.329 -24.321 1.00 93.12 102 GLN A CA 1
ATOM 785 C C . GLN A 1 102 ? 22.659 -5.173 -25.598 1.00 93.12 102 GLN A C 1
ATOM 787 O O . GLN A 1 102 ? 23.695 -5.167 -26.266 1.00 93.12 102 GLN A O 1
ATOM 792 N N . MET A 1 103 ? 21.591 -5.893 -25.951 1.00 91.12 103 MET A N 1
ATOM 793 C CA . MET A 1 103 ? 21.532 -6.662 -27.199 1.00 91.12 103 MET A CA 1
ATOM 794 C C . MET A 1 103 ? 21.602 -5.749 -28.424 1.00 91.12 103 MET A C 1
ATOM 796 O O . MET A 1 103 ? 22.381 -6.017 -29.336 1.00 91.12 103 MET A O 1
ATOM 800 N N . GLU A 1 104 ? 20.856 -4.647 -28.414 1.00 92.25 104 GLU A N 1
ATOM 801 C CA . GLU A 1 104 ? 20.842 -3.658 -29.493 1.00 92.25 104 GLU A CA 1
ATOM 802 C C . GLU A 1 104 ? 22.216 -3.002 -29.679 1.00 92.25 104 GLU A C 1
ATOM 804 O O . GLU A 1 104 ? 22.742 -2.935 -30.790 1.00 92.25 104 GLU A O 1
ATOM 809 N N . SER A 1 105 ? 22.867 -2.616 -28.579 1.00 88.56 105 SER A N 1
ATOM 810 C CA . SER A 1 105 ? 24.227 -2.077 -28.615 1.00 88.56 105 SER A CA 1
ATOM 811 C C . SER A 1 105 ? 25.225 -3.076 -29.210 1.00 88.56 105 SER A C 1
ATOM 813 O O . SER A 1 105 ? 26.058 -2.705 -30.040 1.00 88.56 105 SER A O 1
ATOM 815 N N . ARG A 1 106 ? 25.120 -4.362 -28.844 1.00 91.19 106 ARG A N 1
ATOM 816 C CA . ARG A 1 106 ? 25.962 -5.423 -29.418 1.00 91.19 106 ARG A CA 1
ATOM 817 C C . ARG A 1 106 ? 25.707 -5.604 -30.913 1.00 91.19 106 ARG A C 1
ATOM 819 O O . ARG A 1 106 ? 26.674 -5.695 -31.666 1.00 91.19 106 ARG A O 1
ATOM 826 N N . ALA A 1 107 ? 24.447 -5.613 -31.344 1.00 92.38 107 ALA A N 1
ATOM 827 C CA . ALA A 1 107 ? 24.087 -5.703 -32.758 1.00 92.38 107 ALA A CA 1
ATOM 828 C C . ALA A 1 107 ? 24.701 -4.549 -33.570 1.00 92.38 107 ALA A C 1
ATOM 830 O O . ALA A 1 107 ? 25.398 -4.795 -34.556 1.00 92.38 107 ALA A O 1
ATOM 831 N N . LEU A 1 108 ? 24.568 -3.308 -33.099 1.00 90.75 108 LEU A N 1
ATOM 832 C CA . LEU A 1 108 ? 25.168 -2.141 -33.754 1.00 90.75 108 LEU A CA 1
ATOM 833 C C . LEU A 1 108 ? 26.698 -2.236 -33.829 1.00 90.75 108 LEU A C 1
ATOM 835 O O . LEU A 1 108 ? 27.290 -1.923 -34.860 1.00 90.75 108 LEU A O 1
ATOM 839 N N . MET A 1 109 ? 27.365 -2.716 -32.773 1.00 88.62 109 MET A N 1
ATOM 840 C CA . MET A 1 109 ? 28.818 -2.924 -32.817 1.00 88.62 109 MET A CA 1
ATOM 841 C C . MET A 1 109 ? 29.226 -3.963 -33.867 1.00 88.62 109 MET A C 1
ATOM 843 O O . MET A 1 109 ? 30.226 -3.765 -34.560 1.00 88.62 109 MET A O 1
ATOM 847 N N . THR A 1 110 ? 28.459 -5.046 -34.023 1.00 89.62 110 THR A N 1
ATOM 848 C CA . THR A 1 110 ? 28.727 -6.040 -35.074 1.00 89.62 110 THR A CA 1
ATOM 849 C C . THR A 1 110 ? 28.503 -5.472 -36.475 1.00 89.62 110 THR A C 1
ATOM 851 O O . THR A 1 110 ? 29.296 -5.735 -37.382 1.00 89.62 110 THR A O 1
ATOM 854 N N . GLU A 1 111 ? 27.494 -4.621 -36.655 1.00 86.88 111 GLU A N 1
ATOM 855 C CA . GLU A 1 111 ? 27.253 -3.933 -37.922 1.00 86.88 111 GLU A CA 1
ATOM 856 C C . GLU A 1 111 ? 28.399 -2.969 -38.267 1.00 86.88 111 GLU A C 1
ATOM 858 O O . GLU A 1 111 ? 28.936 -3.000 -39.374 1.00 86.88 111 GLU A O 1
ATOM 863 N N . ILE A 1 112 ? 28.873 -2.178 -37.301 1.00 86.81 112 ILE A N 1
ATOM 864 C CA . ILE A 1 112 ? 30.026 -1.287 -37.501 1.00 86.81 112 ILE A CA 1
ATOM 865 C C . ILE A 1 112 ? 31.292 -2.092 -37.836 1.00 86.81 112 ILE A C 1
ATOM 867 O O . ILE A 1 112 ? 32.064 -1.698 -38.718 1.00 86.81 112 ILE A O 1
ATOM 871 N N . ALA A 1 113 ? 31.521 -3.220 -37.157 1.00 83.56 113 ALA A N 1
ATOM 872 C CA . ALA A 1 113 ? 32.675 -4.081 -37.411 1.00 83.56 113 ALA A CA 1
ATOM 873 C C . ALA A 1 113 ? 32.650 -4.667 -38.834 1.00 83.56 113 ALA A C 1
ATOM 875 O O . ALA A 1 113 ? 33.667 -4.643 -39.533 1.00 83.56 113 ALA A O 1
ATOM 876 N N . THR A 1 114 ? 31.486 -5.131 -39.295 1.00 82.44 114 THR A N 1
ATOM 877 C CA . THR A 1 114 ? 31.318 -5.681 -40.650 1.00 82.44 114 THR A CA 1
ATOM 878 C C . THR A 1 114 ? 31.409 -4.602 -41.733 1.00 82.44 114 THR A C 1
ATOM 880 O O . THR A 1 114 ? 32.090 -4.807 -42.740 1.00 82.44 114 THR A O 1
ATOM 883 N N . GLN A 1 115 ? 30.838 -3.412 -41.513 1.00 77.75 115 GLN A N 1
ATOM 884 C CA . GLN A 1 115 ? 30.983 -2.280 -42.437 1.00 77.75 115 GLN A CA 1
ATOM 885 C C . GLN A 1 115 ? 32.440 -1.816 -42.571 1.00 77.75 115 GLN A C 1
ATOM 887 O O . GLN A 1 115 ? 32.901 -1.528 -43.682 1.00 77.75 115 GLN A O 1
ATOM 892 N N . ARG A 1 116 ? 33.206 -1.771 -41.468 1.00 69.50 116 ARG A N 1
ATOM 893 C CA . ARG A 1 116 ? 34.642 -1.444 -41.525 1.00 69.50 116 ARG A CA 1
ATOM 894 C C . ARG A 1 116 ? 35.434 -2.454 -42.356 1.00 69.50 116 ARG A C 1
ATOM 896 O O . ARG A 1 116 ? 36.332 -2.033 -43.082 1.00 69.50 116 ARG A O 1
ATOM 903 N N . ALA A 1 117 ? 35.089 -3.740 -42.300 1.00 66.88 117 ALA A N 1
ATOM 904 C CA . ALA A 1 117 ? 35.782 -4.784 -43.054 1.00 66.88 117 ALA A CA 1
ATOM 905 C C . ALA A 1 117 ? 35.595 -4.664 -44.581 1.00 66.88 117 ALA A C 1
ATOM 907 O O . ALA A 1 117 ? 36.514 -4.976 -45.334 1.00 66.88 117 ALA A O 1
ATOM 908 N N . GLN A 1 118 ? 34.448 -4.166 -45.059 1.00 66.25 118 GLN A N 1
ATOM 909 C CA . GLN A 1 118 ? 34.175 -4.030 -46.501 1.00 66.25 118 GLN A CA 1
ATOM 910 C C . GLN A 1 118 ? 34.696 -2.725 -47.126 1.00 66.25 118 GLN A C 1
ATOM 912 O O . GLN A 1 118 ? 34.879 -2.637 -48.344 1.00 66.25 118 GLN A O 1
ATOM 917 N N . ARG A 1 119 ? 34.961 -1.694 -46.315 1.00 59.72 119 ARG A N 1
ATOM 918 C CA . ARG A 1 119 ? 35.366 -0.367 -46.800 1.00 59.72 119 ARG A CA 1
ATOM 919 C C . ARG A 1 119 ? 36.699 -0.318 -47.579 1.00 59.72 119 ARG A C 1
ATOM 921 O O . ARG A 1 119 ? 36.724 0.388 -48.587 1.00 59.72 119 ARG A O 1
ATOM 928 N N . PRO A 1 120 ? 37.793 -1.018 -47.205 1.00 72.44 120 PRO A N 1
ATOM 929 C CA . PRO A 1 120 ? 39.081 -0.850 -47.889 1.00 72.44 120 PRO A CA 1
ATOM 930 C C . PRO A 1 120 ? 39.086 -1.431 -49.309 1.00 72.44 120 PRO A C 1
ATOM 932 O O . PRO A 1 120 ? 39.754 -0.897 -50.192 1.00 72.44 120 PRO A O 1
ATOM 935 N N . TRP A 1 121 ? 38.297 -2.475 -49.568 1.00 73.06 121 TRP A N 1
ATOM 936 C CA . TRP A 1 121 ? 38.305 -3.165 -50.862 1.00 73.06 121 TRP A CA 1
ATOM 937 C C . TRP A 1 121 ? 37.732 -2.309 -52.000 1.00 73.06 121 TRP A C 1
ATOM 939 O O . TRP A 1 121 ? 38.205 -2.353 -53.138 1.00 73.06 121 TRP A O 1
ATOM 949 N N . ARG A 1 122 ? 36.760 -1.445 -51.680 1.00 75.50 122 ARG A N 1
ATOM 950 C CA . ARG A 1 122 ? 36.187 -0.484 -52.635 1.00 75.50 122 ARG A CA 1
ATOM 951 C C . ARG A 1 122 ? 37.194 0.591 -53.046 1.00 75.50 122 ARG A C 1
ATOM 953 O O . ARG A 1 122 ? 37.227 0.984 -54.204 1.00 75.50 122 ARG A O 1
ATOM 960 N N . TYR A 1 123 ? 38.045 1.044 -52.128 1.00 82.75 123 TYR A N 1
ATOM 961 C CA . TYR A 1 123 ? 39.083 2.022 -52.464 1.00 82.75 123 TYR A CA 1
ATOM 962 C C . TYR A 1 123 ? 40.201 1.407 -53.306 1.00 82.75 123 TYR A C 1
ATOM 964 O O . TYR A 1 123 ? 40.653 2.038 -54.256 1.00 82.75 123 TYR A O 1
ATOM 972 N N . ILE A 1 124 ? 40.600 0.166 -53.013 1.00 83.94 124 ILE A N 1
ATOM 973 C CA . ILE A 1 124 ? 41.631 -0.545 -53.784 1.00 83.94 124 ILE A CA 1
ATOM 974 C C . ILE A 1 124 ? 41.174 -0.770 -55.232 1.00 83.94 124 ILE A C 1
ATOM 976 O O . ILE A 1 124 ? 41.936 -0.517 -56.160 1.00 83.94 124 ILE A O 1
ATOM 980 N N . THR A 1 125 ? 39.922 -1.187 -55.441 1.00 87.50 125 THR A N 1
ATOM 981 C CA . THR A 1 125 ? 39.364 -1.405 -56.790 1.00 87.50 125 THR A CA 1
ATOM 982 C C . THR A 1 125 ? 39.266 -0.113 -57.600 1.00 87.50 125 THR A C 1
ATOM 984 O O . THR A 1 125 ? 39.653 -0.101 -58.767 1.00 87.50 125 THR A O 1
ATOM 987 N N . ILE A 1 126 ? 38.832 0.992 -56.984 1.00 88.25 126 ILE A N 1
ATOM 988 C CA . ILE A 1 126 ? 38.818 2.310 -57.640 1.00 88.25 126 ILE A CA 1
ATOM 989 C C . ILE A 1 126 ? 40.246 2.759 -57.981 1.00 88.25 126 ILE A C 1
ATOM 991 O O . ILE A 1 126 ? 40.498 3.175 -59.110 1.00 88.25 126 ILE A O 1
ATOM 995 N N . ALA A 1 127 ? 41.192 2.639 -57.045 1.00 88.94 127 ALA A N 1
ATOM 996 C CA . ALA A 1 127 ? 42.584 3.028 -57.270 1.00 88.94 127 ALA A CA 1
ATOM 997 C C . ALA A 1 127 ? 43.235 2.219 -58.405 1.00 88.94 127 ALA A C 1
ATOM 999 O O . ALA A 1 127 ? 43.929 2.792 -59.244 1.00 88.94 127 ALA A O 1
ATOM 1000 N N . PHE A 1 128 ? 42.966 0.912 -58.470 1.00 92.38 128 PHE A N 1
ATOM 1001 C CA . PHE A 1 128 ? 43.465 0.041 -59.533 1.00 92.38 128 PHE A CA 1
ATOM 1002 C C . PHE A 1 128 ? 42.830 0.355 -60.896 1.00 92.38 128 PHE A C 1
ATOM 1004 O O . PHE A 1 128 ? 43.512 0.352 -61.916 1.00 92.38 128 PHE A O 1
ATOM 1011 N N . GLY A 1 129 ? 41.533 0.675 -60.928 1.00 92.25 129 GLY A N 1
ATOM 1012 C CA . GLY A 1 129 ? 40.864 1.110 -62.156 1.00 92.25 129 GLY A CA 1
ATOM 1013 C C . GLY A 1 129 ? 41.439 2.420 -62.699 1.00 92.25 129 GLY A C 1
ATOM 1014 O O . GLY A 1 129 ? 41.704 2.528 -63.896 1.00 92.25 129 GLY A O 1
ATOM 1015 N N . ILE A 1 130 ? 41.694 3.394 -61.817 1.00 92.94 130 ILE A N 1
ATOM 1016 C CA . ILE A 1 130 ? 42.323 4.668 -62.193 1.00 92.94 130 ILE A CA 1
ATOM 1017 C C . ILE A 1 130 ? 43.737 4.428 -62.729 1.00 92.94 130 ILE A C 1
ATOM 1019 O O . ILE A 1 130 ? 44.072 4.957 -63.786 1.00 92.94 130 ILE A O 1
ATOM 1023 N N . SER A 1 131 ? 44.559 3.618 -62.051 1.00 90.88 131 SER A N 1
ATOM 1024 C CA . SER A 1 131 ? 45.931 3.357 -62.501 1.00 90.88 131 SER A CA 1
ATOM 1025 C C . SER A 1 131 ? 45.971 2.622 -63.843 1.00 90.88 131 SER A C 1
ATOM 1027 O O . SER A 1 131 ? 46.707 3.037 -64.737 1.00 90.88 131 SER A O 1
ATOM 1029 N N . ALA A 1 132 ? 45.140 1.593 -64.027 1.00 92.56 132 ALA A N 1
ATOM 1030 C CA . ALA A 1 132 ? 45.035 0.866 -65.289 1.00 92.56 132 ALA A CA 1
ATOM 1031 C C . ALA A 1 132 ? 44.565 1.774 -66.437 1.00 92.56 132 ALA A C 1
ATOM 1033 O O . ALA A 1 132 ? 45.141 1.737 -67.524 1.00 92.56 132 ALA A O 1
ATOM 1034 N N . GLY A 1 133 ? 43.570 2.633 -66.189 1.00 90.56 133 GLY A N 1
ATOM 1035 C CA . GLY A 1 133 ? 43.094 3.605 -67.174 1.00 90.56 133 GLY A CA 1
ATOM 1036 C C . GLY A 1 133 ? 44.164 4.628 -67.566 1.00 90.56 133 GLY A C 1
ATOM 1037 O O . GLY A 1 133 ? 44.318 4.936 -68.746 1.00 90.56 133 GLY A O 1
ATOM 1038 N N . LEU A 1 134 ? 44.947 5.112 -66.598 1.00 91.44 134 LEU A N 1
ATOM 1039 C CA . LEU A 1 134 ? 46.023 6.078 -66.836 1.00 91.44 134 LEU A CA 1
ATOM 1040 C C . LEU A 1 134 ? 47.157 5.452 -67.664 1.00 91.44 134 LEU A C 1
ATOM 1042 O O . LEU A 1 134 ? 47.619 6.053 -68.634 1.00 91.44 134 LEU A O 1
ATOM 1046 N N . LEU A 1 135 ? 47.549 4.215 -67.343 1.00 89.38 135 LEU A N 1
ATOM 1047 C CA . LEU A 1 135 ? 48.545 3.463 -68.111 1.00 89.38 135 LEU A CA 1
ATOM 1048 C C . LEU A 1 135 ? 48.083 3.199 -69.545 1.00 89.38 135 LEU A C 1
ATOM 1050 O O . LEU A 1 135 ? 48.849 3.418 -70.485 1.00 89.38 135 LEU A O 1
ATOM 1054 N N . LEU A 1 136 ? 46.826 2.783 -69.721 1.00 88.94 136 LEU A N 1
ATOM 1055 C CA . LEU A 1 136 ? 46.258 2.566 -71.046 1.00 88.94 136 LEU A CA 1
ATOM 1056 C C . LEU A 1 136 ? 46.228 3.877 -71.843 1.00 88.94 136 LEU A C 1
ATOM 1058 O O . LEU A 1 136 ? 46.632 3.894 -73.002 1.00 88.94 136 LEU A O 1
ATOM 1062 N N . GLY A 1 137 ? 45.848 4.994 -71.215 1.00 87.19 137 GLY A N 1
ATOM 1063 C CA . GLY A 1 137 ? 45.865 6.317 -71.841 1.00 87.19 137 GLY A CA 1
ATOM 1064 C C . GLY A 1 137 ? 47.256 6.740 -72.326 1.00 87.19 137 GLY A C 1
ATOM 1065 O O . GLY A 1 137 ? 47.402 7.158 -73.476 1.00 87.19 137 GLY A O 1
ATOM 1066 N N . ILE A 1 138 ? 48.293 6.573 -71.494 1.00 84.94 138 ILE A N 1
ATOM 1067 C CA . ILE A 1 138 ? 49.683 6.889 -71.871 1.00 84.94 138 ILE A CA 1
ATOM 1068 C C . ILE A 1 138 ? 50.147 6.006 -73.035 1.00 84.94 138 ILE A C 1
ATOM 1070 O O . ILE A 1 138 ? 50.709 6.519 -74.003 1.00 84.94 138 ILE A O 1
ATOM 1074 N N . ALA A 1 139 ? 49.886 4.698 -72.971 1.00 81.00 139 ALA A N 1
ATOM 1075 C CA . ALA A 1 139 ? 50.271 3.763 -74.027 1.00 81.00 139 ALA A CA 1
ATOM 1076 C C . ALA A 1 139 ? 49.596 4.104 -75.366 1.00 81.00 139 ALA A C 1
ATOM 1078 O O . ALA A 1 139 ? 50.247 4.117 -76.409 1.00 81.00 139 ALA A O 1
ATOM 1079 N N . THR A 1 140 ? 48.307 4.452 -75.324 1.00 79.06 140 THR A N 1
ATOM 1080 C CA . THR A 1 140 ? 47.545 4.847 -76.518 1.00 79.06 140 THR A CA 1
ATOM 1081 C C . THR A 1 140 ? 48.099 6.141 -77.126 1.00 79.06 140 THR A C 1
ATOM 1083 O O . THR A 1 140 ? 48.228 6.249 -78.344 1.00 79.06 140 THR A O 1
ATOM 1086 N N . SER A 1 141 ? 48.487 7.104 -76.283 1.00 83.44 141 SER A N 1
ATOM 1087 C CA . SER A 1 141 ? 49.076 8.376 -76.721 1.00 83.44 141 SER A CA 1
ATOM 1088 C C . SER A 1 141 ? 50.438 8.189 -77.408 1.00 83.44 141 SER A C 1
ATOM 1090 O O . SER A 1 141 ? 50.672 8.736 -78.487 1.00 83.44 141 SER A O 1
ATOM 1092 N N . GLN A 1 142 ? 51.311 7.350 -76.838 1.00 79.50 142 GLN A N 1
ATOM 1093 C CA . GLN A 1 142 ? 52.621 7.029 -77.423 1.00 79.50 142 GLN A CA 1
ATOM 1094 C C . GLN A 1 142 ? 52.494 6.285 -78.760 1.00 79.50 142 GLN A C 1
ATOM 1096 O O . GLN A 1 142 ? 53.220 6.575 -79.709 1.00 79.50 142 GLN A O 1
ATOM 1101 N N . PHE A 1 143 ? 51.530 5.367 -78.872 1.00 82.31 143 PHE A N 1
ATOM 1102 C CA . PHE A 1 143 ? 51.264 4.654 -80.122 1.00 82.31 143 PHE A CA 1
ATOM 1103 C C . PHE A 1 143 ? 50.813 5.599 -81.247 1.00 82.31 143 PHE A C 1
ATOM 1105 O O . PHE A 1 143 ? 51.244 5.453 -82.389 1.00 82.31 143 PHE A O 1
ATOM 1112 N N . TYR A 1 144 ? 49.997 6.609 -80.926 1.00 82.31 144 TYR A N 1
ATOM 1113 C CA . TYR A 1 144 ? 49.550 7.598 -81.907 1.00 82.31 144 TYR A CA 1
ATOM 1114 C C . TYR A 1 144 ? 50.694 8.490 -82.415 1.00 82.31 144 TYR A C 1
ATOM 1116 O O . TYR A 1 144 ? 50.786 8.739 -83.619 1.00 82.31 144 TYR A O 1
ATOM 1124 N N . HIS A 1 145 ? 51.592 8.931 -81.523 1.00 73.44 145 HIS A N 1
ATOM 1125 C CA . HIS A 1 145 ? 52.789 9.681 -81.927 1.00 73.44 145 HIS A CA 1
ATOM 1126 C C . HIS A 1 145 ? 53.709 8.829 -82.804 1.00 73.44 145 HIS A C 1
ATOM 1128 O O . HIS A 1 145 ? 54.102 9.267 -83.880 1.00 73.44 145 HIS A O 1
ATOM 1134 N N . SER A 1 146 ? 53.935 7.566 -82.433 1.00 73.69 146 SER A N 1
ATOM 1135 C CA . SER A 1 146 ? 54.753 6.644 -83.230 1.00 73.69 146 SER A CA 1
ATOM 1136 C C . SER A 1 146 ? 54.194 6.368 -84.630 1.00 73.69 146 SER A C 1
ATOM 1138 O O . SER A 1 146 ? 54.971 6.044 -85.525 1.00 73.69 146 SER A O 1
ATOM 1140 N N . LEU A 1 147 ? 52.875 6.452 -84.833 1.00 74.50 147 LEU A N 1
ATOM 1141 C CA . LEU A 1 147 ? 52.266 6.306 -86.160 1.00 74.50 147 LEU A CA 1
ATOM 1142 C C . LEU A 1 147 ? 52.293 7.604 -86.983 1.00 74.50 147 LEU A C 1
ATOM 1144 O O . LEU A 1 147 ? 52.171 7.547 -88.206 1.00 74.50 147 LEU A O 1
ATOM 1148 N N . THR A 1 148 ? 52.415 8.760 -86.328 1.00 74.38 148 THR A N 1
ATOM 1149 C CA . THR A 1 148 ? 52.300 10.082 -86.969 1.00 74.38 148 THR A CA 1
ATOM 1150 C C . THR A 1 148 ? 53.660 10.741 -87.216 1.00 74.38 148 THR A C 1
ATOM 1152 O O . THR A 1 148 ? 53.783 11.555 -88.136 1.00 74.38 148 THR A O 1
ATOM 1155 N N . ASP A 1 149 ? 54.693 10.374 -86.454 1.00 63.72 149 ASP A N 1
ATOM 1156 C CA . ASP A 1 149 ? 56.036 10.927 -86.605 1.00 63.72 149 ASP A CA 1
ATOM 1157 C C . ASP A 1 149 ? 56.684 10.453 -87.915 1.00 63.72 149 ASP A C 1
ATOM 1159 O O . ASP A 1 149 ? 57.004 9.282 -88.124 1.00 63.72 149 ASP A O 1
ATOM 1163 N N . ARG A 1 150 ? 56.870 11.402 -88.838 1.00 59.56 150 ARG A N 1
ATOM 1164 C CA . ARG A 1 150 ? 57.600 11.209 -90.097 1.00 59.56 150 ARG A CA 1
ATOM 1165 C C . ARG A 1 150 ? 59.110 11.281 -89.836 1.00 59.56 150 ARG A C 1
ATOM 1167 O O . ARG A 1 150 ? 59.534 12.116 -89.038 1.00 59.56 150 ARG A O 1
ATOM 1174 N N . PRO A 1 151 ? 59.941 10.479 -90.529 1.00 63.66 151 PRO A N 1
ATOM 1175 C CA . PRO A 1 151 ? 61.381 10.492 -90.307 1.00 63.66 151 PRO A CA 1
ATOM 1176 C C . PRO A 1 151 ? 61.982 11.868 -90.651 1.00 63.66 151 PRO A C 1
ATOM 1178 O O . PRO A 1 151 ? 61.602 12.466 -91.665 1.00 63.66 151 PRO A O 1
ATOM 1181 N N . PRO A 1 152 ? 62.922 12.382 -89.837 1.00 64.50 152 PRO A N 1
ATOM 1182 C CA . PRO A 1 152 ? 63.601 13.636 -90.126 1.00 64.50 152 PRO A CA 1
ATOM 1183 C C . PRO A 1 152 ? 64.475 13.482 -91.377 1.00 64.50 152 PRO A C 1
ATOM 1185 O O . PRO A 1 152 ? 65.267 12.550 -91.494 1.00 64.50 152 PRO A O 1
ATOM 1188 N N . ILE A 1 153 ? 64.321 14.407 -92.327 1.00 60.78 153 ILE A N 1
ATOM 1189 C CA . ILE A 1 153 ? 65.152 14.481 -93.534 1.00 60.78 153 ILE A CA 1
ATOM 1190 C C . ILE A 1 153 ? 66.557 14.909 -93.105 1.00 60.78 153 ILE A C 1
ATOM 1192 O O . ILE A 1 153 ? 66.775 16.068 -92.744 1.00 60.78 153 ILE A O 1
ATOM 1196 N N . ASP A 1 154 ? 67.499 13.971 -93.148 1.00 58.50 154 ASP A N 1
ATOM 1197 C CA . ASP A 1 154 ? 68.909 14.217 -92.875 1.00 58.50 154 ASP A CA 1
ATOM 1198 C C . ASP A 1 154 ? 69.515 15.088 -93.991 1.00 58.50 154 ASP A C 1
ATOM 1200 O O . ASP A 1 154 ? 69.622 14.682 -95.149 1.00 58.50 154 ASP A O 1
ATOM 1204 N N . ARG A 1 155 ? 69.858 16.337 -93.653 1.00 59.81 155 ARG A N 1
ATOM 1205 C CA . ARG A 1 155 ? 70.454 17.321 -94.577 1.00 59.81 155 ARG A CA 1
ATOM 1206 C C . ARG A 1 155 ? 71.986 17.281 -94.592 1.00 59.81 155 ARG A C 1
ATOM 1208 O O . ARG A 1 155 ? 72.599 18.142 -95.218 1.00 59.81 155 ARG A O 1
ATOM 1215 N N . SER A 1 156 ? 72.619 16.305 -93.942 1.00 65.00 156 SER A N 1
ATOM 1216 C CA . SER A 1 156 ? 74.086 16.232 -93.846 1.00 65.00 156 SER A CA 1
ATOM 1217 C C . SER A 1 156 ? 74.804 15.797 -95.138 1.00 65.00 156 SER A C 1
ATOM 1219 O O . SER A 1 156 ? 76.029 15.834 -95.196 1.00 65.00 156 SER A O 1
ATOM 1221 N N . VAL A 1 157 ? 74.076 15.463 -96.211 1.00 59.66 157 VAL A N 1
ATOM 1222 C CA . VAL A 1 157 ? 74.654 14.939 -97.468 1.00 59.66 157 VAL A CA 1
ATOM 1223 C C . VAL A 1 157 ? 75.092 16.032 -98.470 1.00 59.66 157 VAL A C 1
ATOM 1225 O O . VAL A 1 157 ? 75.761 15.722 -99.448 1.00 59.66 157 VAL A O 1
ATOM 1228 N N . TYR A 1 158 ? 74.796 17.320 -98.241 1.00 56.97 158 TYR A N 1
ATOM 1229 C CA . TYR A 1 158 ? 75.056 18.392 -99.230 1.00 56.97 158 TYR A CA 1
ATOM 1230 C C . TYR A 1 158 ? 76.315 19.248 -99.010 1.00 56.97 158 TYR A C 1
ATOM 1232 O O . TYR A 1 158 ? 76.521 20.211 -99.744 1.00 56.97 158 TYR A O 1
ATOM 1240 N N . PHE A 1 159 ? 77.178 18.911 -98.052 1.00 56.62 159 PHE A N 1
ATOM 1241 C CA . PHE A 1 159 ? 78.482 19.568 -97.914 1.00 56.62 159 PHE A CA 1
ATOM 1242 C C . PHE A 1 159 ? 79.615 18.562 -98.120 1.00 56.62 159 PHE A C 1
ATOM 1244 O O . PHE A 1 159 ? 80.218 18.079 -97.162 1.00 56.62 159 PHE A O 1
ATOM 1251 N N . ARG A 1 160 ? 79.908 18.253 -99.385 1.00 49.75 160 ARG A N 1
ATOM 1252 C CA . ARG A 1 160 ? 81.220 17.752 -99.794 1.00 49.75 160 ARG A CA 1
ATOM 1253 C C . ARG A 1 160 ? 81.583 18.251 -101.181 1.00 49.75 160 ARG A C 1
ATOM 1255 O O . ARG A 1 160 ? 80.682 18.250 -102.046 1.00 49.75 160 ARG A O 1
#

Secondary structure (DSSP, 8-state):
----PPPHHHHHHHHHHHHHHHHS-TT-HHHHHHHHHHHHHHTT--HHHHHHHHHHHHHHHHHHHHHHHHHHHHHHHHHHHHHHHHHHHHHHHHHHHHHHHHHHHHHHHHHHHHHHHHHHHHHHHHHHHHHHHHHHHHHHHHHHHHHH-PPP---GGG--

Radius of gyration: 57.13 Å; chains: 1; bounding box: 114×40×152 Å

pLDDT: mean 80.85, std 12.17, range [34.97, 96.62]

Foldseek 3Di:
DDPPDDDVVLVVLVVVLVVLLVPDPDPPVVVSVVVSVVSCVVVVHDPVNNVVSVVVVVVVVVVVVVVVVVVVVVVVVVVVVVVVVVVVVVVVVVVVVVVVVVVVVVVVVVVVVVVVVPPPVVVVVVVVVVVVVVVVVVVVVVVVCVVVDDDDDDPPPPDD

Organism: NCBI:txid38307

=== Feature glossary ===
A reading guide for the features in this record.

Start from the sequence.

  · Sequence gives the chain of amino acids in standard one-letter code (A=alanine, C=cysteine, …, Y=tyrosine), read N→C. It is the only feature that is directly encoded by the gene; all structural features are derived from the folded form of this sequence.

Fold it, and you get atomic coordinates and the backbone conformation that goes with them.

  · The mmCIF table is the protein's shape written out atom by atom. For each backbone N, Cα, C, and carbonyl O, it records an (x, y, z) coordinate triple in Å plus the residue type, chain letter, and residue number.

  · Backbone dihedral angles. Every residue except chain termini has a φ (preceding-C → N → Cα → C) and a ψ (N → Cα → C → next-N). They are reported in degrees following the IUPAC sign convention. Secondary structure is essentially a statement about which (φ, ψ) basin each residue occupies.

  · DSSP 8-state secondary structure assigns each residue one of H (α-helix), G (3₁₀-helix), I (π-helix), E (extended β-strand), B (isolated β-bridge), T (hydrogen-bonded turn), S (bend), or '-' (coil). The assignment is computed from backbone hydrogen-bond geometry via the Kabsch–Sander algorithm.

  · P-SEA three-state annotation labels each residue as helix, strand, or coil based purely o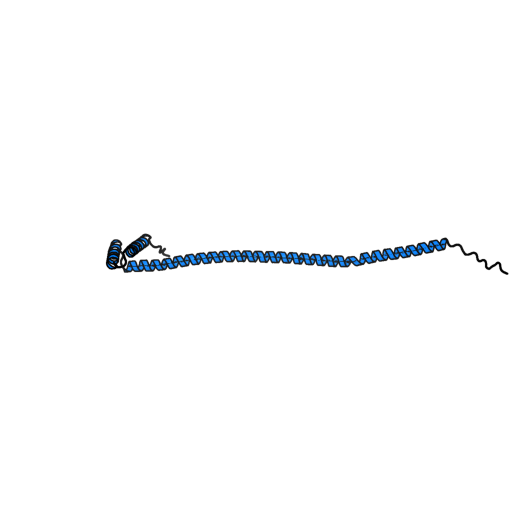n the geometry of the Cα trace. It serves as a fallback when the full backbone (and thus DSSP) is unavailable.

Summarize the fold with a handful of shape descriptors and a per-residue structural alphabet.

  · Radius of gyration (Rg) is the root-mean-square distance of Cα atoms from their centroid — a single number for overall size and compactness. A globular domain of N residues has Rg ≈ 2.2·N^0.38 Å; an extended or disordered chain has a much larger Rg. The Cα contact count is the number of residue pairs whose Cα atoms are within 8 Å and are more than four positions apart in sequence — a standard proxy for tertiary packing density. The bounding box is the smallest axis-aligned box enclosing all Cα atoms.

  · Foldseek's 3Di representation compresses backbone geometry into a per-residue letter drawn from a learned twenty-state alphabet. It captures the tertiary interaction pattern around each residue — which residues are packed against it in space, regardless of where they are in sequence.

  · Accessible surface area quantifies burial. A residue with SASA near zero is packed into the hydrophobic core; one with SASA >100 Å² sits on the surface. Computed here via the Shrake–Rupley numerical algorithm with a 1.4 Å probe.

Ask how reliable the model is.

  · For AlphaFold models, the B-factor field carries pLDDT — the model's own estimate of local accuracy on a 0–100 scale. Regions with pLDDT<50 should be treated as essentially unmodeled; they often correspond to intrinsically disordered segments.

  · For experimental (PDB) structures, the B-factor (temperature factor) quantifies the positional spread of each atom in the crystal — a combination of thermal vibration and static disorder — in units of Å². High B-factors mark flexible loops or poorly resolved regions; low B-factors mark the rigid, well-ordered core.

  · PAE(i, j) answers: if I align the predicted and true structures on residue i, how far off (in Å) do I expect residue j to be? A block-diagonal PAE matrix with low values on the blocks and high values off-diagonal is the signature of a multi-domain protein with confidently predicted domains but uncertain inter-domain orientation.

Place it in context: what it resembles, what it is annotated as, and how it looks.

  · Structural nearest neighbors (via Foldseek easy-search vs the PDB). Reported per hit: target PDB id, E-value, and alignment TM-score. A TM-score above ~0.5 is the conventional threshold for 'same fold'.

  · Functional annotations link the protein to curated databases. InterPro entries identify conserved domains and families by matching the sequence against member-database signatures (Pfam, PROSITE, CDD, …). Gene Ontology (GO) terms describe molecular function, biological process, and cellular component in a controlled vocabulary. CATH places the structure in a hierarchical fold classification (Class/Architecture/Topology/Homologous-superfamily). The organism is the source species.

  · Plot images: a contact map (which residues are close in 3D, as an N×N binary image), a Ramachandran scatter (backbone torsion angles, revealing secondary-structure composition at a glance), and — for AlphaFold structures — a PAE heatmap (pairwise prediction confidence).

  · Structure images are PyMOL renders from six orthogonal camera directions. Cartoon representation draws helices as coils and strands as arrows; sticks shows the backbone as bonds; surface shows the solvent-excluded envelope. Rainbow coloring maps sequence position to hue (blue→red, N→C); chain coloring assigns a distinct color per polypeptide.